Protein AF-A0A7S3MF82-F1 (afdb_monomer_lite)

Organism: NCBI:txid89044

Foldseek 3Di:
DQDQDKDKDWWWKFFDDQQHGPDPATATWIWICPPQKTFIANDPVCCVPPVPDGPDIDGLAQQKAKDQWDWDFDCRPPVDTAIWTKIFIWGQDPVGTRGGMMTTDSDPVVVVVVRVNSVSSHVPPDD

Structure (mmCIF, N/CA/C/O backbone):
data_AF-A0A7S3MF82-F1
#
_entry.id   AF-A0A7S3MF82-F1
#
loop_
_atom_site.group_PDB
_atom_site.id
_atom_site.type_symbol
_atom_site.label_atom_id
_atom_site.label_alt_id
_atom_site.label_comp_id
_atom_site.label_asym_id
_atom_site.label_entity_id
_atom_site.label_seq_id
_atom_site.pdbx_PDB_ins_code
_atom_site.Cartn_x
_atom_site.Cartn_y
_atom_site.Cartn_z
_atom_site.occupancy
_atom_site.B_iso_or_equiv
_atom_site.auth_seq_id
_atom_site.auth_comp_id
_atom_site.auth_asym_id
_atom_site.auth_atom_id
_atom_site.pdbx_PDB_model_num
ATOM 1 N N . MET A 1 1 ? 20.312 -14.859 -5.163 1.00 50.66 1 MET A N 1
ATOM 2 C CA . MET A 1 1 ? 19.044 -14.204 -5.548 1.00 50.66 1 MET A CA 1
ATOM 3 C C . MET A 1 1 ? 18.186 -14.081 -4.304 1.00 50.66 1 MET A C 1
ATOM 5 O O . MET A 1 1 ? 17.948 -15.104 -3.670 1.00 50.66 1 MET A O 1
ATOM 9 N N . ALA A 1 2 ? 17.795 -12.869 -3.901 1.00 54.91 2 ALA A N 1
ATOM 10 C CA . ALA A 1 2 ? 16.830 -12.723 -2.814 1.00 54.91 2 ALA A CA 1
ATOM 11 C C . ALA A 1 2 ? 15.448 -13.163 -3.325 1.00 54.91 2 ALA A C 1
ATOM 13 O O . ALA A 1 2 ? 15.094 -12.915 -4.474 1.00 54.91 2 ALA A O 1
ATOM 14 N N . LYS A 1 3 ? 14.691 -13.886 -2.501 1.00 69.88 3 LYS A N 1
ATOM 15 C CA . LYS A 1 3 ? 13.425 -14.509 -2.901 1.00 69.88 3 LYS A CA 1
ATOM 16 C C . LYS A 1 3 ? 12.333 -13.440 -3.010 1.00 69.88 3 LYS A C 1
ATOM 18 O O . LYS A 1 3 ? 12.068 -12.756 -2.026 1.00 69.88 3 LYS A O 1
ATOM 23 N N . GLN A 1 4 ? 11.700 -13.316 -4.178 1.00 77.69 4 GLN A N 1
ATOM 24 C CA . GLN A 1 4 ? 10.472 -12.532 -4.326 1.00 77.69 4 GLN A CA 1
ATOM 25 C C . GLN A 1 4 ? 9.409 -13.062 -3.354 1.00 77.69 4 GLN A C 1
ATOM 27 O O . GLN A 1 4 ? 9.303 -14.273 -3.132 1.00 77.69 4 GLN A O 1
ATOM 32 N N . MET A 1 5 ? 8.656 -12.153 -2.744 1.00 89.75 5 MET A N 1
ATOM 33 C CA . MET A 1 5 ? 7.604 -12.488 -1.792 1.00 89.75 5 MET A CA 1
ATOM 34 C C . MET A 1 5 ? 6.266 -12.003 -2.322 1.00 89.75 5 MET A C 1
ATOM 36 O O . MET A 1 5 ? 6.187 -10.906 -2.866 1.00 89.75 5 MET A O 1
ATOM 40 N N . ASP A 1 6 ? 5.228 -12.799 -2.097 1.00 94.69 6 ASP A N 1
ATOM 41 C CA . ASP A 1 6 ? 3.858 -12.415 -2.401 1.00 94.69 6 ASP A CA 1
ATOM 42 C C . ASP A 1 6 ? 3.067 -12.313 -1.095 1.00 94.69 6 ASP A C 1
ATOM 44 O O . ASP A 1 6 ? 3.287 -13.078 -0.145 1.00 94.69 6 ASP A O 1
ATOM 48 N N . ILE A 1 7 ? 2.145 -11.357 -1.025 1.00 96.31 7 ILE A N 1
ATOM 49 C CA . ILE A 1 7 ? 1.200 -11.248 0.086 1.00 96.31 7 ILE A CA 1
ATOM 50 C C . ILE A 1 7 ? -0.131 -10.686 -0.393 1.00 96.31 7 ILE A C 1
ATOM 52 O O . ILE A 1 7 ? -0.178 -9.773 -1.213 1.00 96.31 7 ILE A O 1
ATOM 56 N N . THR A 1 8 ? -1.205 -11.203 0.186 1.00 97.69 8 THR A N 1
ATOM 57 C CA . THR A 1 8 ? -2.529 -10.590 0.154 1.00 97.69 8 THR A CA 1
ATOM 58 C C . THR A 1 8 ? -2.947 -10.265 1.583 1.00 97.69 8 THR A C 1
ATOM 60 O O 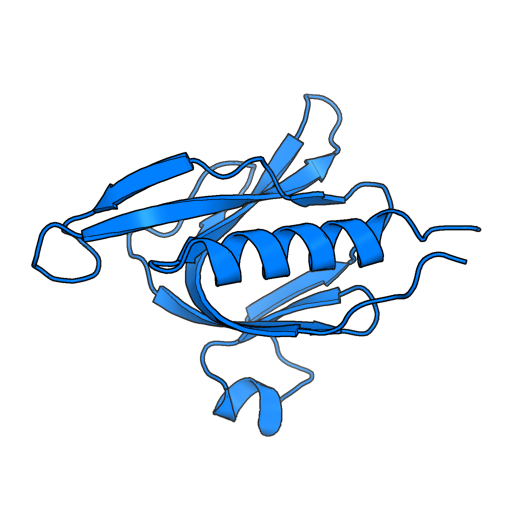. THR A 1 8 ? -2.602 -11.002 2.514 1.00 97.69 8 THR A O 1
ATOM 63 N N . ALA A 1 9 ? -3.617 -9.134 1.789 1.00 97.50 9 ALA A N 1
ATOM 64 C CA . ALA A 1 9 ? -4.065 -8.733 3.119 1.00 97.50 9 ALA A CA 1
ATOM 65 C C . ALA A 1 9 ? -5.197 -7.710 3.059 1.00 97.50 9 ALA A C 1
ATOM 67 O O . ALA A 1 9 ? -5.177 -6.806 2.226 1.00 97.50 9 ALA A O 1
ATOM 68 N N . ASP A 1 10 ? -6.120 -7.799 4.011 1.00 97.19 10 ASP A N 1
ATOM 69 C CA . ASP A 1 10 ? -7.069 -6.724 4.283 1.00 97.19 10 ASP A CA 1
ATOM 70 C C . ASP A 1 10 ? -6.430 -5.694 5.215 1.00 97.19 10 ASP A C 1
ATOM 72 O O . ASP A 1 10 ? -5.865 -6.027 6.261 1.00 97.19 10 ASP A O 1
ATOM 76 N N . VAL A 1 11 ? -6.505 -4.427 4.822 1.00 95.81 11 VAL A N 1
ATOM 77 C CA . VAL A 1 11 ? -5.929 -3.295 5.553 1.00 95.81 11 VAL A CA 1
ATOM 78 C C . VAL A 1 11 ? -6.868 -2.097 5.487 1.00 95.81 11 VAL A C 1
ATOM 80 O O . VAL A 1 11 ? -7.784 -2.051 4.663 1.00 95.81 11 VAL A O 1
ATOM 83 N N . VAL A 1 12 ? -6.611 -1.082 6.314 1.00 94.75 12 VAL A N 1
ATOM 84 C CA . VAL A 1 12 ? -7.213 0.235 6.096 1.00 94.75 12 VAL A CA 1
ATOM 85 C C . VAL A 1 12 ? -6.258 1.123 5.312 1.00 94.75 12 VAL A C 1
ATOM 87 O O . VAL A 1 12 ? -5.060 1.184 5.597 1.00 94.75 12 VAL A O 1
ATOM 90 N N . GLY A 1 13 ? -6.786 1.813 4.308 1.00 94.62 13 GLY A N 1
ATOM 91 C CA . GLY A 1 13 ? -6.014 2.603 3.360 1.00 94.62 13 GLY A CA 1
ATOM 92 C C . GLY A 1 13 ? -6.463 4.056 3.271 1.00 94.62 13 GLY A C 1
ATOM 93 O O . GLY A 1 13 ? -7.628 4.379 3.510 1.00 94.62 13 GLY A O 1
ATOM 94 N N . LYS A 1 14 ? -5.541 4.934 2.879 1.00 94.00 14 LYS A N 1
ATOM 95 C CA . LYS A 1 14 ? -5.822 6.307 2.444 1.00 94.00 14 LYS A CA 1
ATOM 96 C C . LYS A 1 14 ? -5.004 6.626 1.191 1.00 94.00 14 LYS A C 1
ATOM 98 O O . LYS A 1 14 ? -3.795 6.393 1.169 1.00 94.00 14 LYS A O 1
ATOM 103 N N . PHE A 1 15 ? -5.657 7.170 0.169 1.00 91.25 15 PHE A N 1
ATOM 104 C CA . PHE A 1 15 ? -4.995 7.598 -1.062 1.00 91.25 15 PHE A CA 1
ATOM 105 C C . PHE A 1 15 ? -4.255 8.917 -0.849 1.00 91.25 15 PHE A C 1
ATOM 107 O O . PHE A 1 15 ? -4.706 9.795 -0.102 1.00 91.25 15 PHE A O 1
ATOM 114 N N . CYS A 1 16 ? -3.115 9.048 -1.520 1.00 88.88 16 CYS A N 1
ATOM 115 C CA . CYS A 1 16 ? -2.348 10.279 -1.563 1.00 88.88 16 CYS A CA 1
ATOM 116 C C . CYS A 1 16 ? -2.323 10.824 -2.996 1.00 88.88 16 CYS A C 1
ATOM 118 O O . CYS A 1 16 ? -2.273 10.063 -3.956 1.00 88.88 16 CYS A O 1
ATOM 120 N N . SER A 1 17 ? -2.307 12.146 -3.138 1.00 83.12 17 SER A N 1
ATOM 121 C CA . SER A 1 17 ? -2.014 12.833 -4.395 1.00 83.12 17 SER A CA 1
ATOM 122 C C . SER A 1 17 ? -0.947 13.883 -4.136 1.00 83.12 17 SER A C 1
ATOM 124 O O . SER A 1 17 ? -0.996 14.577 -3.118 1.00 83.12 17 SER A O 1
ATOM 126 N N . LEU A 1 18 ? 0.042 13.970 -5.028 1.00 80.31 18 LEU A N 1
ATOM 127 C CA . LEU A 1 18 ? 1.161 14.915 -4.923 1.00 80.31 18 LEU A CA 1
ATOM 128 C C . LEU A 1 18 ? 1.859 14.876 -3.543 1.00 80.31 18 LEU A C 1
ATOM 130 O O . LEU A 1 18 ? 2.232 15.904 -2.984 1.00 80.31 18 LEU A O 1
ATOM 134 N N . GLY A 1 19 ? 1.997 13.680 -2.957 1.00 77.06 19 GLY A N 1
ATOM 135 C CA . GLY A 1 19 ? 2.650 13.471 -1.660 1.00 77.06 19 GLY A CA 1
ATOM 136 C C . GLY A 1 19 ? 1.807 13.819 -0.424 1.00 77.06 19 GLY A C 1
ATOM 137 O O . GLY A 1 19 ? 2.282 13.659 0.706 1.00 77.06 19 GLY A O 1
ATOM 138 N N . VAL A 1 20 ? 0.554 14.245 -0.605 1.00 79.62 20 VAL A N 1
ATOM 139 C CA . VAL A 1 20 ? -0.381 14.597 0.472 1.00 79.62 20 VAL A CA 1
ATOM 140 C C . VAL A 1 20 ? -1.526 13.591 0.513 1.00 79.62 20 VAL A C 1
ATOM 142 O O . VAL A 1 20 ? -2.042 13.189 -0.522 1.00 79.62 20 VAL A O 1
ATOM 145 N N . VAL A 1 21 ? -1.944 13.184 1.713 1.00 81.19 21 VAL A N 1
ATOM 146 C CA . VAL A 1 21 ? -3.132 12.336 1.888 1.00 81.19 21 VAL A CA 1
ATOM 147 C C . VAL A 1 21 ? -4.367 13.124 1.449 1.00 81.19 21 VAL A C 1
ATOM 149 O O . VAL A 1 21 ? -4.684 14.139 2.065 1.00 81.19 21 VAL A O 1
ATOM 152 N N . THR A 1 22 ? -5.057 12.667 0.407 1.00 82.75 22 THR A N 1
ATOM 153 C CA . THR A 1 22 ? -6.227 13.356 -0.162 1.00 82.75 22 THR A CA 1
ATOM 154 C C . THR A 1 22 ? -7.548 12.783 0.321 1.00 82.75 22 THR A C 1
ATOM 156 O O . THR A 1 22 ? -8.535 13.508 0.416 1.00 82.75 22 THR A O 1
ATOM 159 N N . SER A 1 23 ? -7.587 11.498 0.668 1.00 81.81 23 SER A N 1
ATOM 160 C CA . SER A 1 23 ? -8.784 10.878 1.234 1.00 81.81 23 SER A CA 1
ATOM 161 C C . SER A 1 23 ? -8.991 11.310 2.688 1.00 81.81 23 SER A C 1
ATOM 163 O O . SER A 1 23 ? -8.130 11.090 3.550 1.00 81.81 23 SER A O 1
ATOM 165 N N . THR A 1 24 ? -10.163 11.872 2.976 1.00 78.69 24 THR A N 1
ATOM 166 C CA . THR A 1 24 ? -10.560 12.309 4.323 1.00 78.69 24 THR A CA 1
ATOM 167 C C . THR A 1 24 ? -10.843 11.126 5.247 1.00 78.69 24 THR A C 1
ATOM 169 O O . THR A 1 24 ? -10.485 11.170 6.423 1.00 78.69 24 THR A O 1
ATOM 172 N N . GLN A 1 25 ? -11.374 10.026 4.713 1.00 83.38 25 GLN A N 1
ATOM 173 C CA . GLN A 1 25 ? -11.742 8.828 5.469 1.00 83.38 25 GLN A CA 1
ATOM 174 C C . GLN A 1 25 ? -10.798 7.660 5.196 1.00 83.38 25 GLN A C 1
ATOM 176 O O . GLN A 1 25 ? -10.188 7.570 4.132 1.00 83.38 25 GLN A O 1
ATOM 181 N N . TRP A 1 26 ? -10.629 6.804 6.200 1.00 88.88 26 TRP A N 1
ATOM 182 C CA . TRP A 1 26 ? -9.987 5.508 6.017 1.00 88.88 26 TRP A CA 1
ATOM 183 C C . TRP A 1 26 ? -10.977 4.563 5.350 1.00 88.88 26 TRP A C 1
ATOM 185 O O . TRP A 1 26 ? -12.148 4.545 5.718 1.00 88.88 26 TRP A O 1
ATOM 195 N N . GLN A 1 27 ? -10.504 3.771 4.397 1.00 91.06 27 GLN A N 1
ATOM 196 C CA . GLN A 1 27 ? -11.321 2.757 3.736 1.00 91.06 27 GLN A CA 1
ATOM 197 C C . GLN A 1 27 ? -10.747 1.373 4.013 1.00 91.06 27 GLN A C 1
ATOM 199 O O . GLN A 1 27 ? -9.526 1.210 4.025 1.00 91.06 27 GLN A O 1
ATOM 204 N N . ASN A 1 28 ? -11.613 0.383 4.208 1.00 93.94 28 ASN A N 1
ATOM 205 C CA . ASN A 1 28 ? -11.188 -1.008 4.132 1.00 93.94 28 ASN A CA 1
ATOM 206 C C . ASN A 1 28 ? -10.820 -1.310 2.680 1.00 93.94 28 ASN A C 1
ATOM 208 O O . ASN A 1 28 ? -11.549 -0.936 1.763 1.00 93.94 28 ASN A O 1
ATOM 212 N N . CYS A 1 29 ? -9.681 -1.951 2.481 1.00 96.00 29 CYS A N 1
ATOM 213 C CA . CYS A 1 29 ? -9.198 -2.329 1.166 1.00 96.00 29 CYS A CA 1
ATOM 214 C C . CYS A 1 29 ? -8.419 -3.634 1.257 1.00 96.00 29 CYS A C 1
ATOM 216 O O . CYS A 1 29 ? -7.883 -3.987 2.308 1.00 96.00 29 CYS A O 1
ATOM 218 N N . HIS A 1 30 ? -8.350 -4.328 0.132 1.00 98.00 30 HIS A N 1
ATOM 219 C CA . HIS A 1 30 ? -7.575 -5.542 -0.019 1.00 98.00 30 HIS A C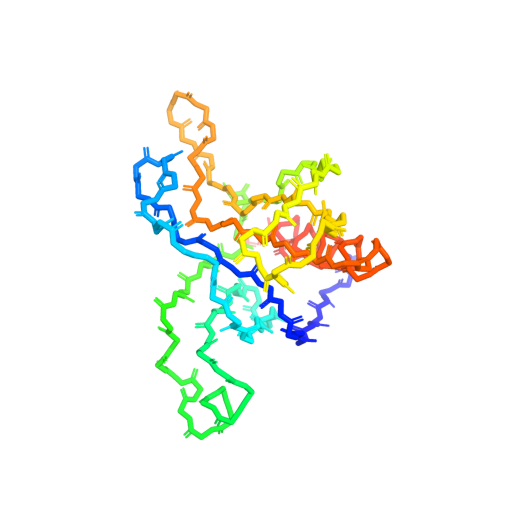A 1
ATOM 220 C C . HIS A 1 30 ? -6.331 -5.227 -0.837 1.00 98.00 30 HIS A C 1
ATOM 222 O O . HIS A 1 30 ? -6.429 -4.780 -1.982 1.00 98.00 30 HIS A O 1
ATOM 228 N N . ILE A 1 31 ? -5.158 -5.428 -0.249 1.00 98.12 31 ILE A N 1
ATOM 229 C CA . ILE A 1 31 ? -3.892 -5.250 -0.951 1.00 98.12 31 ILE A CA 1
ATOM 230 C C . ILE A 1 31 ? -3.397 -6.583 -1.494 1.00 98.12 31 ILE A C 1
ATOM 232 O O . ILE A 1 31 ? -3.497 -7.615 -0.831 1.00 98.12 31 ILE A O 1
ATOM 236 N N . VAL A 1 32 ? -2.812 -6.536 -2.685 1.00 98.19 32 VAL A N 1
ATOM 237 C CA . VAL A 1 32 ? -2.125 -7.663 -3.315 1.00 98.19 32 VAL A CA 1
ATOM 238 C C . VAL A 1 32 ? -0.744 -7.186 -3.731 1.00 98.19 32 VAL A C 1
ATOM 240 O O . VAL A 1 32 ? -0.616 -6.305 -4.579 1.00 98.19 32 VAL A O 1
ATOM 243 N N . ILE A 1 33 ? 0.294 -7.768 -3.136 1.00 97.19 33 ILE A N 1
ATOM 244 C CA . ILE A 1 33 ? 1.668 -7.627 -3.607 1.00 97.19 33 ILE A CA 1
ATOM 245 C C . ILE A 1 33 ? 2.032 -8.924 -4.300 1.00 97.19 33 ILE A C 1
ATOM 247 O O . ILE A 1 33 ? 2.149 -9.963 -3.649 1.00 97.19 33 ILE A O 1
ATOM 251 N N . LYS A 1 34 ? 2.153 -8.855 -5.621 1.00 94.81 34 LYS A N 1
ATOM 252 C CA . LYS A 1 34 ? 2.464 -9.999 -6.472 1.00 94.81 34 LYS A CA 1
ATOM 253 C C . LYS A 1 34 ? 3.070 -9.506 -7.776 1.00 94.81 34 LYS A C 1
ATOM 255 O O . LYS A 1 34 ? 2.708 -8.429 -8.253 1.00 94.81 34 LYS A O 1
ATOM 260 N N . ASP A 1 35 ? 3.975 -10.292 -8.351 1.00 92.31 35 ASP A N 1
ATOM 261 C CA . ASP A 1 35 ? 4.598 -10.001 -9.649 1.00 92.31 35 ASP A CA 1
ATOM 262 C C . ASP A 1 35 ? 5.282 -8.624 -9.672 1.00 92.31 35 ASP A C 1
ATOM 264 O O . ASP A 1 35 ? 5.302 -7.941 -10.690 1.00 92.31 35 ASP A O 1
ATOM 268 N N . ARG A 1 36 ? 5.833 -8.205 -8.522 1.00 92.88 36 ARG A N 1
ATOM 269 C CA . ARG A 1 36 ? 6.447 -6.886 -8.301 1.00 92.88 36 ARG A CA 1
ATOM 270 C C . ARG A 1 36 ? 5.504 -5.698 -8.490 1.00 92.88 36 ARG A C 1
ATOM 272 O O . ARG A 1 36 ? 5.957 -4.597 -8.778 1.00 92.88 36 ARG A O 1
ATOM 279 N N . PHE A 1 37 ? 4.214 -5.886 -8.266 1.00 95.88 37 PHE A N 1
ATOM 280 C CA . PHE A 1 37 ? 3.258 -4.790 -8.186 1.00 95.88 37 PHE A CA 1
ATOM 281 C C . PHE A 1 37 ? 2.607 -4.761 -6.817 1.00 95.88 37 PHE A C 1
ATOM 283 O O . PHE A 1 37 ? 2.247 -5.802 -6.272 1.00 95.88 37 PHE A O 1
ATOM 290 N N . PHE A 1 38 ? 2.423 -3.556 -6.291 1.00 97.56 38 PHE A N 1
ATOM 291 C CA . PHE A 1 38 ? 1.536 -3.279 -5.175 1.00 97.56 38 PHE A CA 1
ATOM 292 C C . PHE A 1 38 ? 0.190 -2.833 -5.743 1.00 97.56 38 PHE A C 1
ATOM 294 O O . PHE A 1 38 ? 0.102 -1.790 -6.394 1.00 97.56 38 PHE A O 1
ATOM 301 N N . ARG A 1 39 ? -0.852 -3.628 -5.510 1.00 98.25 39 ARG A N 1
ATOM 302 C CA . ARG A 1 39 ? -2.209 -3.367 -5.990 1.00 98.25 39 ARG A CA 1
ATOM 303 C C . ARG A 1 39 ? -3.165 -3.175 -4.829 1.00 98.25 39 ARG A C 1
ATOM 305 O O . ARG A 1 39 ? -3.056 -3.868 -3.819 1.00 98.25 39 ARG A O 1
ATOM 312 N N . VAL A 1 40 ? -4.114 -2.263 -4.998 1.00 98.06 40 VAL A N 1
ATOM 313 C CA . VAL A 1 40 ? -5.192 -2.001 -4.040 1.00 98.06 40 VAL A CA 1
ATOM 314 C C . VAL A 1 40 ? -6.528 -2.279 -4.707 1.00 98.06 40 VAL A C 1
ATOM 316 O O . VAL A 1 40 ? -6.828 -1.721 -5.760 1.00 98.06 40 VAL A O 1
ATOM 319 N N . TYR A 1 41 ? -7.345 -3.097 -4.059 1.00 98.12 41 TYR A N 1
ATOM 320 C CA . TYR A 1 41 ? -8.712 -3.407 -4.455 1.00 98.12 41 TYR A CA 1
ATOM 321 C C . TYR A 1 41 ? -9.678 -2.987 -3.344 1.00 98.12 41 TYR A C 1
ATOM 323 O O . TYR A 1 41 ? -9.296 -2.967 -2.169 1.00 98.12 41 TYR A O 1
ATOM 331 N N . PRO A 1 42 ? -10.950 -2.711 -3.669 1.00 96.81 42 PRO A N 1
ATOM 332 C CA . PRO A 1 42 ? -11.943 -2.374 -2.653 1.00 96.81 42 PRO A CA 1
ATOM 333 C C . PRO A 1 42 ? -12.280 -3.569 -1.743 1.00 96.81 42 PRO A C 1
ATOM 335 O O . PRO A 1 42 ? -12.763 -3.376 -0.632 1.00 96.81 42 PRO A O 1
ATOM 338 N N . SER A 1 43 ? -12.036 -4.805 -2.192 1.00 97.44 43 SER A N 1
ATOM 339 C CA . SER A 1 43 ? -12.252 -6.030 -1.415 1.00 97.44 43 SER A CA 1
ATOM 340 C C . SER A 1 43 ? -11.484 -7.217 -2.002 1.00 97.44 43 SER A C 1
ATOM 342 O O . SER A 1 43 ? -11.062 -7.178 -3.161 1.00 97.44 43 SER A O 1
ATOM 344 N N . GLN A 1 44 ? -11.358 -8.298 -1.226 1.00 97.62 44 GLN A N 1
ATOM 345 C CA . GLN A 1 44 ? -10.818 -9.569 -1.715 1.00 97.62 44 GLN A CA 1
ATOM 346 C C . GLN A 1 44 ? -11.620 -10.096 -2.915 1.00 97.62 44 GLN A C 1
ATOM 348 O O . GLN A 1 44 ? -11.044 -10.489 -3.924 1.00 97.62 44 GLN A O 1
ATOM 353 N N . HIS A 1 45 ? -12.953 -10.026 -2.851 1.00 97.56 45 HIS A N 1
ATOM 354 C CA . HIS A 1 45 ? -13.816 -10.467 -3.946 1.00 97.56 45 HIS A CA 1
ATOM 355 C C . HIS A 1 45 ? -13.544 -9.708 -5.253 1.00 97.56 45 HIS A C 1
ATOM 357 O O . HIS A 1 45 ? -13.536 -10.308 -6.327 1.00 97.56 45 HIS A O 1
ATOM 363 N N . ALA A 1 46 ? -13.289 -8.397 -5.180 1.00 97.19 46 ALA A N 1
ATOM 364 C CA . ALA A 1 46 ? -12.923 -7.609 -6.354 1.00 97.19 46 ALA A CA 1
ATOM 365 C C . ALA A 1 46 ? -11.565 -8.040 -6.930 1.00 97.19 46 ALA A C 1
ATOM 367 O O . ALA A 1 46 ? -11.435 -8.147 -8.146 1.00 97.19 46 ALA A O 1
ATOM 368 N N . ALA A 1 47 ? -10.587 -8.349 -6.071 1.00 96.81 47 ALA A N 1
ATOM 369 C CA . ALA A 1 47 ? -9.288 -8.863 -6.505 1.00 96.81 47 ALA A CA 1
ATOM 370 C C . ALA A 1 47 ? -9.396 -10.226 -7.213 1.00 96.81 47 ALA A C 1
ATOM 372 O O . ALA A 1 47 ? -8.629 -10.507 -8.128 1.00 96.81 47 ALA A O 1
ATOM 373 N N . GLU A 1 48 ? -10.352 -11.064 -6.810 1.00 96.88 48 GLU A N 1
ATOM 374 C CA . GLU A 1 48 ? -10.582 -12.386 -7.403 1.00 96.88 48 GLU A CA 1
ATOM 375 C C . GLU A 1 48 ? -11.385 -12.322 -8.709 1.00 96.88 48 GLU A C 1
ATOM 377 O O . GLU A 1 48 ? -11.077 -13.039 -9.659 1.00 96.88 48 GLU A O 1
ATOM 382 N N . THR A 1 49 ? -12.415 -11.473 -8.766 1.00 97.38 49 THR A N 1
ATOM 383 C CA . THR A 1 49 ? -13.333 -11.392 -9.918 1.00 97.38 49 THR A CA 1
ATOM 384 C C . THR A 1 49 ? -12.842 -10.465 -11.022 1.00 97.38 49 THR A C 1
ATOM 386 O O . THR A 1 49 ? -13.032 -10.775 -12.195 1.00 97.38 49 THR A O 1
ATOM 389 N N . ASN A 1 50 ? -12.185 -9.360 -10.664 1.00 96.44 50 ASN A N 1
ATOM 390 C CA . ASN A 1 50 ? -11.681 -8.349 -11.592 1.00 96.44 50 ASN A CA 1
ATOM 391 C C . ASN A 1 50 ? -10.204 -8.015 -11.287 1.00 96.44 50 ASN A C 1
ATOM 393 O O . ASN A 1 50 ? -9.873 -6.866 -10.985 1.00 96.44 50 ASN A O 1
ATOM 397 N N . PRO A 1 51 ? -9.276 -8.992 -11.376 1.00 95.25 51 PRO A N 1
ATOM 398 C CA . PRO A 1 51 ? -7.875 -8.800 -10.986 1.00 95.25 51 PRO A CA 1
ATOM 399 C C . PRO A 1 51 ? -7.146 -7.728 -11.808 1.00 95.25 51 PRO A C 1
ATOM 401 O O . PRO A 1 51 ? -6.139 -7.189 -11.356 1.00 95.25 51 PRO A O 1
ATOM 404 N N . HIS A 1 52 ? -7.633 -7.403 -13.004 1.00 95.69 52 HIS A N 1
ATOM 405 C CA . HIS A 1 52 ? -7.010 -6.428 -13.900 1.00 95.69 52 HIS A CA 1
ATOM 406 C C . HIS A 1 52 ? -7.473 -4.983 -13.674 1.00 95.69 52 HIS A C 1
ATOM 408 O O . HIS A 1 52 ? -6.969 -4.094 -14.351 1.00 95.69 52 HIS A O 1
ATOM 414 N N . ASP A 1 53 ? -8.399 -4.749 -12.739 1.00 96.31 53 ASP A N 1
ATOM 415 C CA . ASP A 1 53 ? -8.954 -3.421 -12.449 1.00 96.31 53 ASP A CA 1
ATOM 416 C C . ASP A 1 53 ? -8.746 -3.017 -10.972 1.00 96.31 53 ASP A C 1
ATOM 418 O O . ASP A 1 53 ? -9.701 -2.910 -10.194 1.00 96.31 53 ASP A O 1
ATOM 422 N N . PRO A 1 54 ? -7.487 -2.863 -10.513 1.00 97.25 54 PRO A N 1
ATOM 423 C CA . PRO A 1 54 ? -7.214 -2.337 -9.183 1.00 97.25 54 PRO A CA 1
ATOM 424 C C . PRO A 1 54 ? -7.520 -0.832 -9.117 1.00 97.25 54 PRO A C 1
ATOM 426 O O . PRO A 1 54 ? -7.278 -0.084 -10.059 1.00 97.25 54 PRO A O 1
ATOM 429 N N . GLN A 1 55 ? -7.939 -0.346 -7.947 1.00 95.75 55 GLN A N 1
ATOM 430 C CA . GLN A 1 55 ? -8.096 1.097 -7.698 1.00 95.75 55 GLN A CA 1
ATOM 431 C C . GLN A 1 55 ? -6.760 1.849 -7.748 1.00 95.75 55 GLN A C 1
ATOM 433 O O . GLN A 1 55 ? -6.727 3.059 -7.967 1.00 95.75 55 GLN A O 1
ATOM 438 N N . LEU A 1 56 ? -5.662 1.140 -7.480 1.00 95.94 56 LEU A N 1
ATOM 439 C CA . LEU A 1 56 ? -4.300 1.645 -7.556 1.00 95.94 56 LEU A CA 1
ATOM 440 C C . LEU A 1 56 ? -3.352 0.495 -7.872 1.00 95.94 56 LEU A C 1
ATOM 442 O O . LEU A 1 56 ? -3.400 -0.544 -7.215 1.00 95.94 56 LEU A O 1
ATOM 446 N N . GLU A 1 57 ? -2.456 0.721 -8.824 1.00 96.94 57 GLU A N 1
ATOM 447 C CA . GLU A 1 57 ? -1.361 -0.177 -9.166 1.00 96.94 57 GLU A CA 1
ATOM 448 C C . GLU A 1 57 ? -0.048 0.609 -9.132 1.00 96.94 57 GLU A C 1
ATOM 450 O O . GLU A 1 57 ? 0.070 1.672 -9.739 1.00 96.94 57 GLU A O 1
ATOM 455 N N . ILE A 1 58 ? 0.928 0.103 -8.380 1.00 95.56 58 ILE A N 1
ATOM 456 C CA . ILE A 1 58 ? 2.254 0.703 -8.236 1.00 95.56 58 ILE A CA 1
ATOM 457 C C . ILE A 1 58 ? 3.301 -0.356 -8.598 1.00 95.56 58 ILE A C 1
ATOM 459 O O . ILE A 1 58 ? 3.328 -1.407 -7.945 1.00 95.56 58 ILE A O 1
ATOM 463 N N . PRO A 1 59 ? 4.179 -0.112 -9.587 1.00 93.88 59 PRO A N 1
ATOM 464 C CA . PRO A 1 59 ? 5.316 -0.989 -9.831 1.00 93.88 59 PRO A CA 1
ATOM 465 C C . PRO A 1 59 ? 6.295 -0.902 -8.656 1.00 93.88 59 PRO A C 1
ATOM 467 O O . PRO A 1 59 ? 6.606 0.174 -8.163 1.00 93.88 59 PRO A O 1
ATOM 470 N N . LEU A 1 60 ? 6.788 -2.040 -8.185 1.00 93.44 60 LEU A N 1
ATOM 471 C CA . LEU A 1 60 ? 7.793 -2.135 -7.129 1.00 93.44 60 LEU A CA 1
ATOM 472 C C . LEU A 1 60 ? 9.179 -2.275 -7.760 1.00 93.44 60 LEU A C 1
ATOM 474 O O . LEU A 1 60 ? 9.843 -3.308 -7.655 1.00 93.44 60 LEU A O 1
ATOM 478 N N . ASP A 1 61 ? 9.606 -1.237 -8.469 1.00 89.62 61 ASP A N 1
ATOM 479 C CA . ASP A 1 61 ? 10.983 -1.108 -8.941 1.00 89.62 61 ASP A CA 1
ATOM 480 C C . ASP A 1 61 ? 11.872 -0.381 -7.910 1.00 89.62 61 ASP A C 1
ATOM 482 O O . ASP A 1 61 ? 11.480 -0.171 -6.760 1.00 89.62 61 ASP A O 1
ATOM 486 N N . LYS A 1 62 ? 13.109 -0.052 -8.300 1.00 88.12 62 LYS A N 1
ATOM 487 C CA . LYS A 1 62 ? 14.122 0.543 -7.414 1.00 88.12 62 LYS A CA 1
ATOM 488 C C . LYS A 1 62 ? 13.751 1.936 -6.895 1.00 88.12 62 LYS A C 1
ATOM 490 O O . LYS A 1 62 ? 14.335 2.379 -5.908 1.00 88.12 62 LYS A O 1
ATOM 495 N N . ASP A 1 63 ? 12.827 2.625 -7.559 1.00 91.44 63 ASP A N 1
ATOM 496 C CA . ASP A 1 63 ? 12.415 3.970 -7.178 1.00 91.44 63 ASP A CA 1
ATOM 497 C C . ASP A 1 63 ? 11.302 3.938 -6.125 1.00 91.44 63 ASP A C 1
ATOM 499 O O . ASP A 1 63 ? 10.948 4.981 -5.583 1.00 91.44 63 ASP A O 1
ATOM 503 N N . PHE A 1 64 ? 10.781 2.761 -5.768 1.00 93.38 64 PHE A N 1
ATOM 504 C CA . PHE A 1 64 ? 9.716 2.613 -4.781 1.00 93.38 64 PHE A CA 1
ATOM 505 C C . PHE A 1 64 ? 10.214 1.984 -3.485 1.00 93.38 64 PHE A C 1
ATOM 507 O O . PHE A 1 64 ? 11.163 1.199 -3.448 1.00 93.38 64 PHE A O 1
ATOM 514 N N . ARG A 1 65 ? 9.546 2.326 -2.384 1.00 93.81 65 ARG A N 1
ATOM 515 C CA . ARG A 1 65 ? 9.807 1.740 -1.066 1.00 93.81 65 ARG A CA 1
ATOM 516 C C . ARG A 1 65 ? 8.604 1.869 -0.143 1.00 93.81 65 ARG A C 1
ATOM 518 O O . ARG A 1 65 ? 7.688 2.650 -0.390 1.00 93.81 65 ARG A O 1
ATOM 525 N N . SER A 1 66 ? 8.661 1.172 0.982 1.00 95.12 66 SER A N 1
ATOM 526 C CA . SER A 1 66 ? 7.848 1.504 2.148 1.00 95.12 66 SER A CA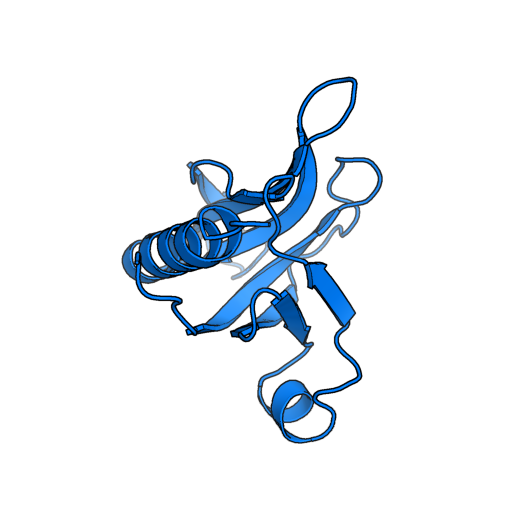 1
ATOM 527 C C . SER A 1 66 ? 8.570 2.500 3.057 1.00 95.12 66 SER A C 1
ATOM 529 O O . SER A 1 66 ? 9.781 2.412 3.258 1.00 95.12 66 SER A O 1
ATOM 531 N N . SER A 1 67 ? 7.824 3.418 3.667 1.00 95.31 67 SER A N 1
ATOM 532 C CA . SER A 1 67 ? 8.323 4.201 4.799 1.00 95.31 67 SER A CA 1
ATOM 533 C C . SER A 1 67 ? 8.438 3.325 6.051 1.00 95.31 67 SER A C 1
ATOM 535 O O . SER A 1 67 ? 7.731 2.326 6.189 1.00 95.31 67 SER A O 1
ATOM 537 N N . SER A 1 68 ? 9.217 3.758 7.046 1.00 94.50 68 SER A N 1
ATOM 538 C CA . SER A 1 68 ? 9.109 3.189 8.395 1.00 94.50 68 SER A CA 1
ATOM 539 C C . SER A 1 68 ? 7.696 3.392 8.948 1.00 94.50 68 SER A C 1
ATOM 541 O O . SER A 1 68 ? 7.057 4.422 8.688 1.00 94.50 68 SER A O 1
ATOM 543 N N . TRP A 1 69 ? 7.209 2.425 9.723 1.00 96.38 69 TRP A N 1
ATOM 544 C CA . TRP A 1 69 ? 5.909 2.534 10.369 1.00 96.38 69 TRP A CA 1
ATOM 545 C C . TRP A 1 69 ? 5.958 3.443 11.600 1.00 96.38 69 TRP A C 1
ATOM 547 O O . TRP A 1 69 ? 7.000 3.645 12.225 1.00 96.38 69 TRP A O 1
ATOM 557 N N . LYS A 1 70 ? 4.806 4.018 11.949 1.00 95.00 70 LYS A N 1
ATOM 558 C CA . LYS A 1 70 ? 4.587 4.796 13.173 1.00 95.00 70 LYS A CA 1
ATOM 559 C C . LYS A 1 70 ? 3.267 4.383 13.808 1.00 95.00 70 LYS A C 1
ATOM 561 O O . LYS A 1 70 ? 2.258 4.292 13.110 1.00 95.00 70 LYS A O 1
ATOM 566 N N . ARG A 1 71 ? 3.262 4.181 15.127 1.00 93.69 71 ARG A N 1
ATOM 567 C CA . ARG A 1 71 ? 2.028 3.985 15.900 1.00 93.69 71 ARG A CA 1
ATOM 568 C C . ARG A 1 71 ? 1.258 5.303 15.981 1.00 93.69 71 ARG A C 1
ATOM 570 O O . ARG A 1 71 ? 1.854 6.349 16.246 1.00 93.69 71 ARG A O 1
ATOM 577 N N . LYS A 1 72 ? -0.047 5.255 15.736 1.00 89.38 72 LYS A N 1
ATOM 578 C CA . LYS A 1 72 ? -0.972 6.381 15.862 1.00 89.38 72 LYS A CA 1
ATOM 579 C C . LYS A 1 72 ? -2.313 5.891 16.386 1.00 89.38 72 LYS A C 1
ATOM 581 O O . LYS A 1 72 ? -2.850 4.914 15.876 1.00 89.38 72 LYS A O 1
ATOM 586 N N . GLU A 1 73 ? -2.861 6.612 17.351 1.00 86.50 73 GLU A N 1
ATOM 587 C CA . GLU A 1 73 ? -4.233 6.410 17.807 1.00 86.50 73 GLU A CA 1
ATOM 588 C C . GLU A 1 73 ? -5.192 7.081 16.814 1.00 86.50 73 GLU A C 1
ATOM 590 O O . GLU A 1 73 ? -5.015 8.252 16.465 1.00 86.50 73 GLU A O 1
ATOM 595 N N . TYR A 1 74 ? -6.194 6.340 16.345 1.00 79.75 74 TYR A N 1
ATOM 596 C CA . TYR A 1 74 ? -7.282 6.871 15.528 1.00 79.75 74 TYR A CA 1
ATOM 597 C C . TYR A 1 74 ? -8.628 6.532 16.166 1.00 79.75 74 TYR A C 1
ATOM 599 O O . TYR A 1 74 ? -8.885 5.378 16.498 1.00 79.75 74 TYR A O 1
ATOM 607 N N . CYS A 1 75 ? -9.502 7.534 16.280 1.00 73.38 75 CYS A N 1
ATOM 608 C CA . CYS A 1 75 ? -10.913 7.340 16.638 1.00 73.38 75 CYS A CA 1
ATOM 609 C C . CYS A 1 75 ? -11.790 7.109 15.393 1.00 73.38 75 CYS A C 1
ATOM 611 O O . CYS A 1 75 ? -12.811 6.437 15.458 1.00 73.38 75 CYS A O 1
ATOM 613 N N . GLU A 1 76 ? -11.375 7.659 14.245 1.00 66.38 76 GLU A N 1
ATOM 614 C CA . GLU A 1 76 ? -12.157 7.723 12.996 1.00 66.38 76 GLU A CA 1
ATOM 615 C C . GLU A 1 76 ? -12.409 6.362 12.329 1.00 66.38 76 GLU A C 1
ATOM 617 O O . GLU A 1 76 ? -13.258 6.269 11.450 1.00 66.38 76 GLU A O 1
ATOM 622 N N . VAL A 1 77 ? -11.646 5.323 12.686 1.00 63.44 77 VAL A N 1
ATOM 623 C CA . VAL A 1 77 ? -11.716 4.013 12.013 1.00 63.44 77 VAL A CA 1
ATOM 624 C C . VAL A 1 77 ? -12.681 3.061 12.717 1.00 63.44 77 VAL A C 1
ATOM 626 O O . VAL A 1 77 ? -13.300 2.226 12.066 1.00 63.44 77 VAL A O 1
ATOM 629 N N . THR A 1 78 ? -12.806 3.165 14.042 1.00 60.31 78 THR A N 1
ATOM 630 C CA . THR A 1 78 ? -13.505 2.161 14.861 1.00 60.31 78 THR A CA 1
ATOM 631 C C . THR A 1 78 ? -14.571 2.732 15.789 1.00 60.31 78 THR A C 1
ATOM 633 O O . THR A 1 78 ? -15.160 1.958 16.530 1.00 60.31 78 THR A O 1
ATOM 636 N N . ASN A 1 79 ? -14.825 4.049 15.788 1.00 68.06 79 ASN A N 1
ATOM 637 C CA . ASN A 1 79 ? -15.613 4.781 16.803 1.00 68.06 79 ASN A CA 1
ATOM 638 C C . ASN A 1 79 ? -15.058 4.694 18.242 1.00 68.06 79 ASN A C 1
ATOM 640 O O . ASN A 1 79 ? -15.362 5.555 19.061 1.00 68.06 79 ASN A O 1
ATOM 644 N N . ASP A 1 80 ? -14.165 3.741 18.504 1.00 68.88 80 ASP A N 1
ATOM 645 C CA . ASP A 1 80 ? -13.300 3.646 19.672 1.00 68.88 80 ASP A CA 1
ATOM 646 C C . ASP A 1 80 ? -11.868 4.068 19.332 1.00 68.88 80 ASP A C 1
ATOM 648 O O . ASP A 1 80 ? -11.399 3.892 18.203 1.00 68.88 80 ASP A O 1
ATOM 652 N N . LYS A 1 81 ? -11.146 4.589 20.329 1.00 73.38 81 LYS A N 1
ATOM 653 C CA . LYS A 1 81 ? -9.708 4.864 20.230 1.00 73.38 81 LYS A CA 1
ATOM 654 C C . LYS A 1 81 ? -8.952 3.559 20.022 1.00 73.38 81 LYS A C 1
ATOM 656 O O . LYS A 1 81 ? -8.835 2.756 20.946 1.00 73.38 81 LYS A O 1
ATOM 661 N N . LYS A 1 82 ? -8.424 3.355 18.817 1.00 79.69 82 LYS A N 1
ATOM 662 C CA . LYS A 1 82 ? -7.612 2.183 18.499 1.00 79.69 82 LYS A CA 1
ATOM 663 C C . LYS A 1 82 ? -6.269 2.600 17.931 1.00 79.69 82 LYS A C 1
ATOM 665 O O . LYS A 1 82 ? -6.161 3.531 17.131 1.00 79.69 82 LYS A O 1
ATOM 670 N N . ASP A 1 83 ? -5.237 1.887 18.353 1.00 86.56 83 ASP A N 1
ATOM 671 C CA . ASP A 1 83 ? -3.910 2.031 17.786 1.00 86.56 83 ASP A CA 1
ATOM 672 C C . ASP A 1 83 ? -3.833 1.387 16.406 1.00 86.56 83 ASP A C 1
ATOM 674 O O . ASP A 1 83 ? -4.183 0.221 16.211 1.00 86.56 83 ASP A O 1
ATOM 678 N N . PHE A 1 84 ? -3.302 2.154 15.461 1.00 91.50 84 PHE A N 1
ATOM 679 C CA . PHE A 1 84 ? -2.883 1.672 14.159 1.00 91.50 84 PHE A CA 1
ATOM 680 C C . PHE A 1 84 ? -1.392 1.908 13.974 1.00 91.50 84 PHE A C 1
ATOM 682 O O . PHE A 1 84 ? -0.835 2.950 14.328 1.00 91.50 84 PHE A O 1
ATOM 689 N N . PHE A 1 85 ? -0.748 0.939 13.348 1.00 95.50 85 PHE A N 1
ATOM 690 C CA . PHE A 1 85 ? 0.603 1.043 12.837 1.00 95.50 85 PHE A CA 1
ATOM 691 C C . PHE A 1 85 ? 0.503 1.491 11.384 1.00 95.50 85 PHE A C 1
ATOM 693 O O . PHE A 1 85 ? -0.001 0.763 10.529 1.00 95.50 85 PHE A O 1
ATOM 700 N N . CYS A 1 86 ? 0.920 2.730 11.120 1.00 95.44 86 CYS A N 1
ATOM 701 C CA . CYS A 1 86 ? 0.774 3.351 9.812 1.00 95.44 86 CYS A CA 1
ATOM 702 C C . CYS A 1 86 ? 2.108 3.566 9.116 1.00 95.44 86 CYS A C 1
ATOM 704 O O . CYS A 1 86 ? 3.062 4.044 9.729 1.00 95.44 86 CYS A O 1
ATOM 706 N N . PHE A 1 87 ? 2.130 3.329 7.812 1.00 96.69 87 PHE A N 1
ATOM 707 C CA . PHE A 1 87 ? 3.265 3.589 6.932 1.00 96.69 87 PHE A CA 1
ATOM 708 C C . PHE A 1 87 ? 2.767 3.988 5.539 1.00 96.69 87 PHE A C 1
ATOM 710 O O . PHE A 1 87 ? 1.559 3.999 5.284 1.00 96.69 87 PHE A O 1
ATOM 717 N N . TYR A 1 88 ? 3.688 4.369 4.658 1.00 96.81 88 TYR A N 1
ATOM 718 C CA . TYR A 1 88 ? 3.387 4.776 3.290 1.00 96.81 88 TYR A CA 1
ATOM 719 C C . TYR A 1 88 ? 4.104 3.888 2.282 1.00 96.81 88 TYR A C 1
ATOM 721 O O . TYR A 1 88 ? 5.221 3.444 2.542 1.00 96.81 88 TYR A O 1
ATOM 729 N N . ILE A 1 89 ? 3.483 3.700 1.121 1.00 96.56 89 ILE A N 1
ATOM 730 C CA . ILE A 1 89 ? 4.198 3.397 -0.117 1.00 96.56 89 ILE A CA 1
ATOM 731 C C . ILE A 1 89 ? 4.660 4.724 -0.708 1.00 96.56 89 ILE A C 1
ATOM 733 O O . ILE A 1 89 ? 3.874 5.670 -0.844 1.00 96.56 89 ILE A O 1
ATOM 737 N N . GLU A 1 90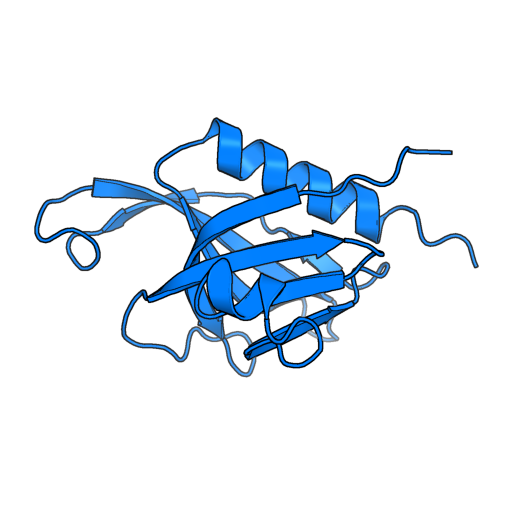 ? 5.949 4.799 -0.999 1.00 94.81 90 GLU A N 1
ATOM 738 C CA . GLU A 1 90 ? 6.647 6.003 -1.414 1.00 94.81 90 GLU A CA 1
ATOM 739 C C . GLU A 1 90 ? 7.374 5.776 -2.737 1.00 94.81 90 GLU A C 1
ATOM 741 O O . GLU A 1 90 ? 7.902 4.692 -2.977 1.00 94.81 90 GLU A O 1
ATOM 746 N N . GLN A 1 91 ? 7.446 6.825 -3.551 1.00 93.62 91 GLN A N 1
ATOM 747 C CA . GLN A 1 91 ? 8.262 6.883 -4.757 1.00 93.62 91 GLN A CA 1
ATOM 748 C C . GLN A 1 91 ? 9.352 7.939 -4.592 1.00 93.62 91 GLN A C 1
ATOM 750 O O . GLN A 1 91 ? 9.088 9.050 -4.130 1.00 93.62 91 GLN A O 1
ATOM 755 N N . SER A 1 92 ? 10.570 7.597 -4.983 1.00 90.12 92 SER A N 1
ATOM 756 C CA . SER A 1 92 ? 11.699 8.506 -5.091 1.00 90.12 92 SER A CA 1
ATOM 757 C C . SER A 1 92 ? 11.410 9.572 -6.146 1.00 90.12 92 SER A C 1
ATOM 759 O O . SER A 1 92 ? 11.012 9.274 -7.270 1.00 90.12 92 SER A O 1
ATOM 761 N N . GLY A 1 93 ? 11.598 10.832 -5.781 1.00 83.50 93 GLY A N 1
ATOM 762 C CA . GLY A 1 93 ? 11.432 11.979 -6.658 1.00 83.50 93 GLY A CA 1
ATOM 763 C C . GLY A 1 93 ? 12.533 13.012 -6.442 1.00 83.50 93 GLY A C 1
ATOM 764 O O . GLY A 1 93 ? 13.361 12.911 -5.537 1.00 83.50 93 GLY A O 1
ATOM 765 N N . MET A 1 94 ? 12.522 14.051 -7.278 1.00 77.88 94 MET A N 1
ATOM 766 C CA . MET A 1 94 ? 13.554 15.097 -7.304 1.00 77.88 94 MET A CA 1
ATOM 767 C C . MET A 1 94 ? 13.729 15.827 -5.961 1.00 77.88 94 MET A C 1
ATOM 769 O O . MET A 1 94 ? 14.835 16.237 -5.622 1.00 77.88 94 MET A O 1
ATOM 773 N N . PHE A 1 95 ? 12.653 15.957 -5.179 1.00 80.56 95 PHE A N 1
ATOM 774 C CA . PHE A 1 95 ? 12.634 16.663 -3.891 1.00 80.56 95 PHE A CA 1
ATOM 775 C C . PHE A 1 95 ? 12.439 15.718 -2.695 1.00 80.56 95 PHE A C 1
ATOM 777 O O . PHE A 1 95 ? 11.911 16.112 -1.656 1.00 80.56 95 PHE A O 1
ATOM 784 N N . GLY A 1 96 ? 12.853 14.458 -2.841 1.00 84.38 96 GLY A N 1
ATOM 785 C CA . GLY A 1 96 ? 12.654 13.409 -1.847 1.00 84.38 96 GLY A CA 1
ATOM 786 C C . GLY A 1 96 ? 11.505 12.480 -2.221 1.00 84.38 96 GLY A C 1
ATOM 787 O O . GLY A 1 96 ? 11.201 12.288 -3.393 1.00 84.38 96 GLY A O 1
ATOM 788 N N . TYR A 1 97 ? 10.881 11.869 -1.219 1.00 85.81 97 TYR A N 1
ATOM 789 C CA . TYR A 1 97 ? 9.912 10.799 -1.439 1.00 85.81 97 TYR A CA 1
ATOM 790 C C . TYR A 1 97 ? 8.475 11.322 -1.508 1.00 85.81 97 TYR A C 1
ATOM 792 O O . TYR A 1 97 ? 7.987 11.956 -0.570 1.00 85.81 97 TYR A O 1
ATOM 800 N N . SER A 1 98 ? 7.783 11.012 -2.603 1.00 91.31 98 SER A N 1
ATOM 801 C CA . SER A 1 98 ? 6.352 11.254 -2.761 1.00 91.31 98 SER A CA 1
ATOM 802 C C . SER A 1 98 ? 5.561 10.098 -2.162 1.00 91.31 98 SER A C 1
ATOM 804 O O . SER A 1 98 ? 5.802 8.935 -2.477 1.00 91.31 98 SER A O 1
ATOM 806 N N . ARG A 1 99 ? 4.601 10.409 -1.291 1.00 93.69 99 ARG A N 1
ATOM 807 C CA . ARG A 1 99 ? 3.684 9.422 -0.706 1.00 93.69 99 ARG A CA 1
ATOM 808 C C . ARG A 1 99 ? 2.578 9.110 -1.706 1.00 93.69 99 ARG A C 1
ATOM 810 O O . ARG A 1 99 ? 1.898 10.029 -2.155 1.00 93.69 99 ARG A O 1
ATOM 817 N N . LEU A 1 100 ? 2.364 7.829 -1.983 1.00 93.94 100 LEU A N 1
ATOM 818 C CA . LEU A 1 100 ? 1.370 7.353 -2.950 1.00 93.94 100 LEU A CA 1
ATOM 819 C C . LEU A 1 100 ? 0.147 6.747 -2.266 1.00 93.94 100 LEU A C 1
ATOM 821 O O . LEU A 1 100 ? -0.994 7.027 -2.624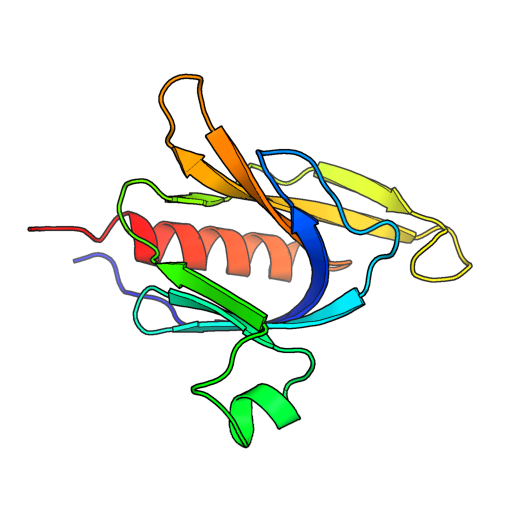 1.00 93.94 100 LEU A O 1
ATOM 825 N N . PHE A 1 101 ? 0.389 5.955 -1.227 1.00 96.25 101 PHE A N 1
ATOM 826 C CA . PHE A 1 101 ? -0.670 5.284 -0.493 1.00 96.25 101 PHE A CA 1
ATOM 827 C C . PHE A 1 101 ? -0.281 5.143 0.966 1.00 96.25 101 PHE A C 1
ATOM 829 O O . PHE A 1 101 ? 0.864 4.819 1.278 1.00 96.25 101 PHE A O 1
ATOM 836 N N . LYS A 1 102 ? -1.221 5.404 1.869 1.00 96.25 102 LYS A N 1
ATOM 837 C CA . LYS A 1 102 ? -1.037 5.219 3.302 1.00 96.25 102 LYS A CA 1
ATOM 838 C C . LYS A 1 102 ? -1.770 3.970 3.748 1.00 96.25 102 LYS A C 1
ATOM 840 O O . LYS A 1 102 ? -2.961 3.837 3.492 1.00 96.25 102 LYS A O 1
ATOM 845 N N . ILE A 1 103 ? -1.073 3.122 4.485 1.00 96.56 103 ILE A N 1
ATOM 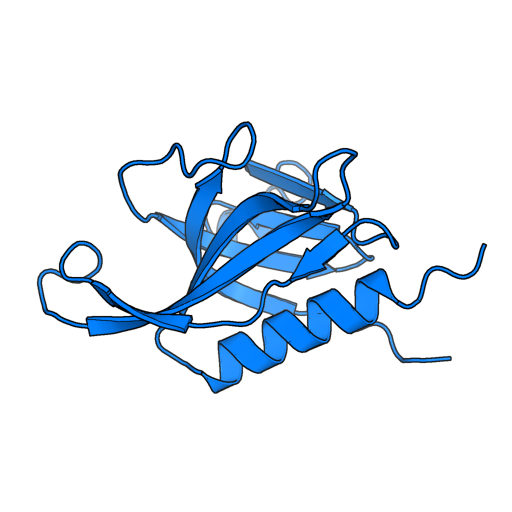846 C CA . ILE A 1 103 ? -1.601 1.871 5.019 1.00 96.56 103 ILE A CA 1
ATOM 847 C C . ILE A 1 103 ? -1.675 2.002 6.536 1.00 96.56 103 ILE A C 1
ATOM 849 O O . ILE A 1 103 ? -0.798 2.606 7.159 1.00 96.56 103 ILE A O 1
ATOM 853 N N . GLY A 1 104 ? -2.732 1.464 7.130 1.00 94.94 104 GLY A N 1
ATOM 854 C CA . GLY A 1 104 ? -2.886 1.282 8.562 1.00 94.94 104 GLY A CA 1
ATOM 855 C C . GLY A 1 104 ? -3.293 -0.154 8.861 1.00 94.94 104 GLY A C 1
ATOM 856 O O . GLY A 1 104 ? -4.217 -0.685 8.249 1.00 94.94 104 GLY A O 1
ATOM 857 N N . CYS A 1 105 ? -2.624 -0.766 9.832 1.00 94.44 105 CYS A N 1
ATOM 858 C CA . CYS A 1 105 ? -2.996 -2.076 10.360 1.00 94.44 105 CYS A CA 1
ATOM 859 C C . CYS A 1 105 ? -3.027 -2.013 11.887 1.00 94.44 105 CYS A C 1
ATOM 861 O O . CYS A 1 105 ? -2.256 -1.270 12.492 1.00 94.44 105 CYS A O 1
ATOM 863 N N . SER A 1 106 ? -3.883 -2.810 12.525 1.00 91.31 106 SER A N 1
ATOM 864 C CA . SER A 1 106 ? -3.858 -2.968 13.987 1.00 91.31 106 SER A CA 1
ATOM 865 C C . SER A 1 106 ? -2.857 -4.023 14.465 1.00 91.31 106 SER A C 1
ATOM 867 O O . SER A 1 106 ? -2.575 -4.094 15.655 1.00 91.31 106 SER A O 1
ATOM 869 N N . ASP A 1 107 ? -2.335 -4.844 13.552 1.00 94.00 107 ASP A N 1
ATOM 870 C CA . ASP A 1 107 ? -1.344 -5.881 13.835 1.00 94.00 107 ASP A CA 1
ATOM 871 C C . ASP A 1 107 ? 0.033 -5.470 13.297 1.00 94.00 107 ASP A C 1
ATOM 873 O O . ASP A 1 107 ? 0.214 -5.263 12.094 1.00 94.00 107 ASP A O 1
ATOM 877 N N . ILE A 1 108 ? 1.005 -5.357 14.203 1.00 94.88 108 ILE A N 1
ATOM 878 C CA . ILE A 1 108 ? 2.391 -5.016 13.875 1.00 94.88 108 ILE A CA 1
ATOM 879 C C . ILE A 1 108 ? 3.079 -6.117 13.060 1.00 94.88 108 ILE A C 1
ATOM 881 O O . ILE A 1 108 ? 3.858 -5.801 12.162 1.00 94.88 108 ILE A O 1
ATOM 885 N N . ALA A 1 109 ? 2.759 -7.392 13.301 1.00 95.88 109 ALA A N 1
ATOM 886 C CA . ALA A 1 109 ? 3.360 -8.499 12.564 1.00 95.88 109 ALA A CA 1
ATOM 887 C C . ALA A 1 109 ? 2.959 -8.443 11.083 1.00 95.88 109 ALA A C 1
ATOM 889 O O . ALA A 1 109 ? 3.795 -8.644 10.198 1.00 95.88 109 ALA A O 1
ATOM 890 N N . LEU A 1 110 ? 1.700 -8.087 10.804 1.00 96.25 110 LEU A N 1
ATOM 891 C CA . LEU A 1 110 ? 1.227 -7.836 9.446 1.00 96.25 110 LEU A CA 1
ATOM 892 C C . LEU A 1 110 ? 1.950 -6.648 8.797 1.00 96.25 110 LEU A C 1
ATOM 894 O O . LEU A 1 110 ? 2.383 -6.766 7.652 1.00 96.25 110 LEU A O 1
ATOM 898 N N . VAL A 1 111 ? 2.130 -5.531 9.513 1.00 96.50 111 VAL A N 1
ATOM 899 C CA . VAL A 1 111 ? 2.885 -4.372 8.996 1.00 96.50 111 VAL A CA 1
ATOM 900 C C . VAL A 1 111 ? 4.299 -4.764 8.595 1.00 96.50 111 VAL A C 1
ATOM 902 O O . VAL A 1 111 ? 4.722 -4.471 7.477 1.00 96.50 111 VAL A O 1
ATOM 905 N N . GLU A 1 112 ? 5.025 -5.453 9.473 1.00 95.94 112 GLU A N 1
ATOM 906 C CA . GLU A 1 112 ? 6.392 -5.884 9.183 1.00 95.94 112 GLU A CA 1
ATOM 907 C C . GLU A 1 112 ? 6.447 -6.846 7.996 1.00 95.94 112 GLU A C 1
ATOM 909 O O . GLU A 1 112 ? 7.343 -6.743 7.158 1.00 95.94 112 GLU A O 1
ATOM 914 N N . LYS A 1 113 ? 5.470 -7.752 7.883 1.00 96.50 113 LYS A N 1
ATOM 915 C CA . LYS A 1 113 ? 5.375 -8.676 6.752 1.00 96.50 113 LYS A CA 1
ATOM 916 C C . LYS A 1 113 ? 5.133 -7.937 5.433 1.00 96.50 113 LYS A C 1
ATOM 918 O O . LYS A 1 113 ? 5.767 -8.279 4.438 1.00 96.50 113 LYS A O 1
ATOM 923 N N . ILE A 1 114 ? 4.262 -6.923 5.421 1.00 97.00 114 ILE A N 1
ATOM 924 C CA . ILE A 1 114 ? 4.002 -6.106 4.226 1.00 97.00 114 ILE A CA 1
ATOM 925 C C . ILE A 1 114 ? 5.253 -5.309 3.842 1.00 97.00 114 ILE A C 1
ATOM 927 O O . ILE A 1 114 ? 5.654 -5.356 2.684 1.00 97.00 114 ILE A O 1
ATOM 931 N N . ILE A 1 115 ? 5.901 -4.632 4.797 1.00 95.81 115 ILE A N 1
ATOM 932 C CA . ILE A 1 115 ? 7.128 -3.849 4.560 1.00 95.81 115 ILE A CA 1
ATOM 933 C C . ILE A 1 115 ? 8.226 -4.725 3.953 1.00 95.81 115 ILE A C 1
ATOM 935 O O . ILE A 1 115 ? 8.743 -4.406 2.885 1.00 95.81 115 ILE A O 1
ATOM 939 N N . ARG A 1 116 ? 8.514 -5.884 4.561 1.00 94.50 116 ARG A N 1
ATOM 940 C CA . ARG A 1 116 ? 9.512 -6.827 4.029 1.00 94.50 116 ARG A CA 1
ATOM 941 C C . ARG A 1 116 ? 9.149 -7.319 2.630 1.00 94.50 116 ARG A C 1
ATOM 943 O O . ARG A 1 116 ? 10.033 -7.513 1.803 1.00 94.50 116 ARG A O 1
ATOM 950 N N . CYS A 1 117 ? 7.859 -7.520 2.361 1.00 94.88 117 CYS A N 1
ATOM 951 C CA . CYS A 1 117 ? 7.383 -7.921 1.043 1.00 94.88 117 CYS A CA 1
ATOM 952 C C . CYS A 1 117 ? 7.625 -6.820 -0.001 1.00 94.88 117 CYS A C 1
ATOM 954 O O . CYS A 1 117 ? 8.147 -7.109 -1.076 1.00 94.88 117 CYS A O 1
ATOM 956 N N . VAL A 1 118 ? 7.329 -5.557 0.326 1.00 94.94 118 VAL A N 1
ATOM 957 C CA . VAL A 1 118 ? 7.639 -4.408 -0.540 1.00 94.94 118 VAL A CA 1
ATOM 958 C C . VAL A 1 118 ? 9.141 -4.348 -0.822 1.00 94.94 118 VAL A C 1
ATOM 960 O O . VAL A 1 118 ? 9.539 -4.356 -1.982 1.00 94.94 118 VAL A O 1
ATOM 963 N N . GLU A 1 119 ? 9.977 -4.379 0.217 1.00 92.25 119 GLU A N 1
ATOM 964 C CA . GLU A 1 119 ? 11.440 -4.318 0.093 1.00 92.25 119 GLU A CA 1
ATOM 965 C C . GLU A 1 119 ? 12.011 -5.470 -0.748 1.00 92.25 119 GLU A C 1
ATOM 967 O O . GLU A 1 119 ? 12.867 -5.255 -1.609 1.00 92.25 119 GLU A O 1
ATOM 972 N N . ALA A 1 120 ? 11.514 -6.696 -0.560 1.00 91.44 120 ALA A N 1
ATOM 973 C CA . ALA A 1 120 ? 11.926 -7.857 -1.348 1.00 91.44 120 ALA A CA 1
ATOM 974 C C . ALA A 1 120 ? 11.549 -7.736 -2.835 1.00 91.44 120 ALA A C 1
ATOM 976 O O . ALA A 1 120 ? 12.218 -8.314 -3.691 1.00 91.44 120 ALA A O 1
ATOM 977 N N . ASN A 1 121 ? 10.490 -6.996 -3.167 1.00 91.88 121 ASN A N 1
ATOM 978 C CA . ASN A 1 121 ? 10.063 -6.792 -4.550 1.00 91.88 121 ASN A CA 1
ATOM 979 C C . ASN A 1 121 ? 10.760 -5.596 -5.223 1.00 91.88 121 ASN A C 1
ATOM 981 O O . ASN A 1 121 ? 10.942 -5.634 -6.440 1.00 91.88 121 ASN A O 1
ATOM 985 N N . THR A 1 122 ? 11.206 -4.591 -4.459 1.00 89.25 122 THR A N 1
ATOM 986 C CA . THR A 1 122 ? 11.910 -3.401 -4.978 1.00 89.25 122 THR A CA 1
ATOM 987 C C . THR A 1 122 ? 13.415 -3.621 -5.148 1.00 89.25 122 THR A C 1
ATOM 989 O O . THR A 1 122 ? 13.998 -3.205 -6.149 1.00 89.25 122 THR A O 1
ATOM 992 N N . THR A 1 123 ? 14.058 -4.338 -4.220 1.00 74.00 123 THR A N 1
ATOM 993 C CA . THR A 1 123 ? 15.522 -4.556 -4.217 1.00 74.00 123 THR A CA 1
ATOM 994 C C . THR A 1 123 ? 16.020 -5.578 -5.241 1.00 74.00 123 THR A C 1
ATOM 996 O O . THR A 1 123 ? 17.203 -5.593 -5.572 1.00 74.00 123 THR A O 1
ATOM 999 N N . ASN A 1 124 ? 15.132 -6.405 -5.798 1.00 60.62 124 ASN A N 1
ATOM 1000 C CA . ASN A 1 124 ? 15.473 -7.432 -6.788 1.00 60.62 124 ASN A CA 1
ATOM 1001 C C . ASN A 1 124 ? 15.540 -6.916 -8.241 1.00 60.62 124 ASN A C 1
ATOM 1003 O O . ASN A 1 124 ? 15.592 -7.712 -9.179 1.00 60.62 124 ASN A O 1
ATOM 1007 N N . ALA A 1 125 ? 15.562 -5.596 -8.452 1.00 50.91 125 ALA A N 1
ATOM 1008 C CA . ALA A 1 125 ? 15.770 -4.986 -9.763 1.00 50.91 125 ALA A CA 1
ATOM 1009 C C . ALA A 1 125 ? 17.232 -5.150 -10.225 1.00 50.91 125 ALA A C 1
ATOM 1011 O O . ALA A 1 125 ? 18.027 -4.216 -10.152 1.00 50.91 125 ALA A O 1
ATOM 1012 N N . THR A 1 126 ? 17.599 -6.341 -10.695 1.00 44.69 126 THR A N 1
ATOM 1013 C CA . THR A 1 126 ? 18.750 -6.457 -11.605 1.00 44.69 126 THR A CA 1
ATOM 1014 C C . THR A 1 126 ? 18.242 -6.111 -13.013 1.00 44.69 126 THR A C 1
ATOM 1016 O O . THR A 1 126 ? 17.121 -6.527 -13.319 1.00 44.69 126 THR A O 1
ATOM 1019 N N . PRO A 1 127 ? 18.976 -5.317 -13.818 1.00 47.69 127 PRO A N 1
ATOM 1020 C CA . PRO A 1 127 ? 18.626 -5.040 -15.213 1.00 47.69 127 PRO A CA 1
ATOM 1021 C C . PRO A 1 127 ? 18.425 -6.306 -16.047 1.00 47.69 127 PRO A C 1
ATOM 1023 O O . PRO A 1 127 ? 19.122 -7.309 -15.760 1.00 47.69 127 PRO A O 1
#

Sequence (127 aa):
MAKQMDITADVVGKFCSLGVVTSTQWQNCHIVIKDRFFRVYPSQHAAETNPHDPQLEIPLDKDFRSSSWKRKEYCEVTNDKKDFFCFYIEQSGMFGYSRLFKIGCSDIALVEKIIRCVEANTTNATP

Radius of gyration: 14.22 Å; chains: 1; bounding box: 35×31×35 Å

pLDDT: mean 88.95, std 11.71, range [44.69, 98.25]

Secondary structure (DSSP, 8-state):
-PPP--EEEEEEEEEEETTEE--SS-EEEEEEEETTEEEEESSHHHHHH-TT--SEEEE-STTEEEPPPEEEEESTTTSS-EEEEEEEEEEEETTEEEEEEEEEES-HHHHHHHHHHHHHHHTT---